Protein AF-A0A8H5BJT3-F1 (afdb_monomer)

Radius of gyration: 24.94 Å; Cα contacts (8 Å, |Δi|>4): 55; chains: 1; bounding box: 46×44×74 Å

Organism: NCBI:txid980116

Sequence (147 aa):
MPSDQLDYDDNFWKHILGPQYMKCKPENKKHLLFSLLCYLQVPLLDFLEWTFKSDITTVRTRAGRFLGYHATGLDEERRFPPAVIFRLWHGFGEGKARKHLHEMIHSCAQEIALEESDAIIKDKTLKIKTSELTQDSFERLLTPDRA

Mean predicted aligned error: 14.36 Å

Secondary structure (DSSP, 8-state):
------S-SHHHHHHHS-HHHHTS-HHHHHHHHHHHHHHTT--HHHHHHHHHH-S-HHHHHHHHHHHS--TT-SSHHHHSTHHHHHHHHHHH--THHHHHHHHHHHHHHHHHHHHHHHHHHH-TTT---GGG--HHHHHHHHS----

Solvent-accessible surface area (backbone atoms only — not comparable to full-atom values): 8782 Å² total; per-residue (Å²): 130,86,74,94,61,73,83,71,40,77,63,44,46,42,69,76,38,52,70,78,59,71,73,47,54,70,67,57,53,51,50,51,54,51,52,47,39,61,73,70,63,56,54,68,64,60,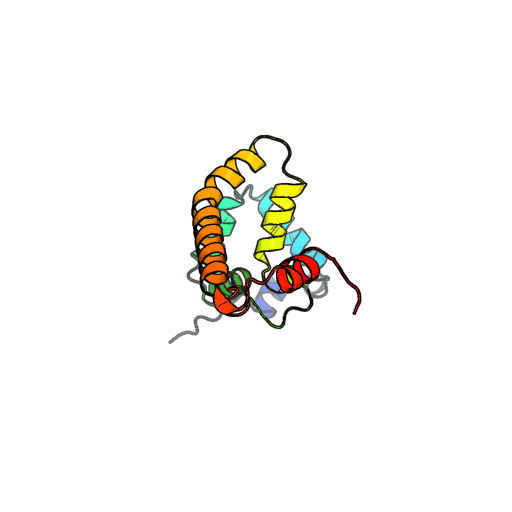54,50,50,45,41,67,68,38,87,50,61,69,51,28,53,53,44,50,57,46,74,36,79,35,91,86,36,94,44,72,48,61,19,29,45,57,54,50,57,53,49,49,45,62,74,68,34,74,70,68,59,36,55,53,50,48,66,71,44,43,64,61,53,49,52,51,52,48,52,53,50,50,49,54,73,65,34,68,89,73,51,78,53,77,91,63,71,43,75,70,48,51,55,56,74,73,47,85,80,91,124

pLDDT: mean 74.76, std 13.01, range [37.69, 89.88]

Foldseek 3Di:
DPDPDPPCPPVVCCVVPPPVCVPDDPVVVVVVVVVVCVVVVPPPVVVLVCQCVPPNPVSVVVNVQQQAADPPDPDPCRRHVVVVVVCCCCPVVPPDSNVVSCVVCVVVVVVVVVVVVVVCVVDPVNDDDPVNPDPVVVVVVPDPDDD

Structure (mmCIF, N/CA/C/O backbone):
data_AF-A0A8H5BJT3-F1
#
_entry.id   AF-A0A8H5BJT3-F1
#
loop_
_atom_site.group_PDB
_atom_site.id
_atom_site.type_symbol
_atom_site.label_atom_id
_atom_site.label_alt_id
_atom_site.label_comp_id
_atom_site.label_asym_id
_atom_site.label_entity_id
_atom_site.label_seq_id
_atom_site.pdbx_PDB_ins_code
_atom_site.Cartn_x
_atom_site.Cartn_y
_atom_site.Cartn_z
_atom_site.occupancy
_atom_site.B_iso_or_equiv
_atom_site.auth_seq_id
_atom_site.auth_comp_id
_atom_site.auth_asym_id
_atom_site.auth_atom_id
_atom_site.pdbx_PDB_model_num
ATOM 1 N N . MET A 1 1 ? -6.414 -23.683 -26.183 1.00 37.69 1 MET A N 1
ATOM 2 C CA . MET A 1 1 ? -6.388 -22.269 -25.764 1.00 37.69 1 MET A CA 1
ATOM 3 C C . MET A 1 1 ? -4.933 -21.929 -25.514 1.00 37.69 1 MET A C 1
ATOM 5 O O . MET A 1 1 ? -4.322 -22.677 -24.756 1.00 37.69 1 MET A O 1
ATOM 9 N N . PRO A 1 2 ? -4.337 -20.960 -26.227 1.00 38.16 2 PRO A N 1
ATOM 10 C CA . PRO A 1 2 ? -2.947 -20.607 -25.987 1.00 38.16 2 PRO A CA 1
ATOM 11 C C . PRO A 1 2 ? -2.840 -20.002 -24.586 1.00 38.16 2 PRO A C 1
ATOM 13 O O . PRO A 1 2 ? -3.724 -19.273 -24.150 1.00 38.16 2 PRO A O 1
ATOM 16 N N . SER A 1 3 ? -1.812 -20.420 -23.863 1.00 42.62 3 SER A N 1
ATOM 17 C CA . SER A 1 3 ? -1.532 -20.070 -22.478 1.00 42.62 3 SER A CA 1
ATOM 18 C C . SER A 1 3 ? -1.317 -18.568 -22.311 1.00 42.62 3 SER A C 1
ATOM 20 O O . SER A 1 3 ? -0.372 -18.033 -22.882 1.00 42.62 3 SER A O 1
ATOM 22 N N . ASP A 1 4 ? -2.102 -17.928 -21.442 1.00 42.59 4 ASP A N 1
ATOM 23 C CA . ASP A 1 4 ? -1.834 -16.590 -20.886 1.00 42.59 4 ASP A CA 1
ATOM 24 C C . ASP A 1 4 ? -0.638 -16.629 -19.909 1.00 42.59 4 ASP A C 1
ATOM 26 O O . ASP A 1 4 ? -0.701 -16.204 -18.752 1.00 42.59 4 ASP A O 1
ATOM 30 N N . GLN A 1 5 ? 0.465 -17.232 -20.345 1.00 45.84 5 GLN A N 1
ATOM 31 C CA . GLN A 1 5 ? 1.745 -17.152 -19.670 1.00 45.84 5 GLN A CA 1
ATOM 32 C C . GLN A 1 5 ? 2.356 -15.805 -20.036 1.00 45.84 5 GLN A C 1
ATOM 34 O O . GLN A 1 5 ? 2.400 -15.428 -21.201 1.00 45.84 5 GLN A O 1
ATOM 39 N N . LEU A 1 6 ? 2.831 -15.064 -19.034 1.00 44.06 6 LEU A N 1
ATOM 40 C CA . LEU A 1 6 ? 3.769 -13.984 -19.306 1.00 44.06 6 LEU A CA 1
ATOM 41 C C . LEU A 1 6 ? 4.939 -14.585 -20.094 1.00 44.06 6 LEU A C 1
ATOM 43 O O . LEU A 1 6 ? 5.781 -15.253 -19.494 1.00 44.06 6 LEU A O 1
ATOM 47 N N . ASP A 1 7 ? 5.045 -14.264 -21.383 1.00 44.53 7 ASP A N 1
ATOM 48 C CA . ASP A 1 7 ? 6.259 -14.434 -22.194 1.00 44.53 7 ASP A CA 1
ATOM 49 C C . ASP A 1 7 ? 7.342 -13.428 -21.755 1.00 44.53 7 ASP A C 1
ATOM 51 O O . ASP A 1 7 ? 8.051 -12.841 -22.556 1.00 44.53 7 ASP A O 1
ATOM 55 N N . TYR A 1 8 ? 7.448 -13.196 -20.448 1.00 51.56 8 TYR A N 1
ATOM 56 C CA . TYR A 1 8 ? 8.497 -12.449 -19.764 1.00 51.56 8 TYR A CA 1
ATOM 57 C C . TYR A 1 8 ? 9.155 -13.376 -18.738 1.00 51.56 8 TYR A C 1
ATOM 59 O O . TYR A 1 8 ? 9.459 -12.973 -17.611 1.00 51.56 8 TYR A O 1
ATOM 67 N N . ASP A 1 9 ? 9.267 -14.655 -19.094 1.00 53.22 9 ASP A N 1
ATOM 68 C CA . ASP A 1 9 ? 9.954 -15.664 -18.309 1.00 53.22 9 ASP A CA 1
ATOM 69 C C . ASP A 1 9 ? 11.468 -15.383 -18.290 1.00 53.22 9 ASP A C 1
ATOM 71 O O . ASP A 1 9 ? 11.983 -14.443 -18.912 1.00 53.22 9 ASP A O 1
ATOM 75 N N . ASP A 1 10 ? 12.218 -16.200 -17.555 1.00 55.91 10 ASP A N 1
ATOM 76 C CA . ASP A 1 10 ? 13.673 -16.067 -17.529 1.00 55.91 10 ASP A CA 1
ATOM 77 C C . ASP A 1 10 ? 14.292 -16.197 -18.933 1.00 55.91 10 ASP A C 1
ATOM 79 O O . ASP A 1 10 ? 15.415 -15.749 -19.138 1.00 55.91 10 ASP A O 1
ATOM 83 N N . ASN A 1 11 ? 13.609 -16.790 -19.916 1.00 60.88 11 ASN A N 1
ATOM 84 C CA . ASN A 1 11 ? 14.119 -16.902 -21.280 1.00 60.88 11 ASN A CA 1
ATOM 85 C C . ASN A 1 11 ? 13.922 -15.606 -22.072 1.00 60.88 11 ASN A C 1
ATOM 87 O O . ASN A 1 11 ? 14.865 -15.164 -22.729 1.00 60.88 11 ASN A O 1
ATOM 91 N N . PHE A 1 12 ? 12.773 -14.943 -21.944 1.00 58.47 12 PHE A N 1
ATOM 92 C CA . PHE A 1 12 ? 12.543 -13.619 -22.521 1.00 58.47 12 PHE A CA 1
ATOM 93 C C . PHE A 1 12 ? 13.527 -12.589 -21.965 1.00 58.47 12 PHE A C 1
ATOM 95 O O . PHE A 1 12 ? 14.212 -11.894 -22.720 1.00 58.47 12 PHE A O 1
ATOM 102 N N . TRP A 1 13 ? 13.670 -12.531 -20.635 1.00 60.09 13 TRP A N 1
ATOM 103 C CA . TRP A 1 13 ? 14.619 -11.605 -20.025 1.00 60.09 13 TRP A CA 1
ATOM 104 C C . TRP A 1 13 ? 16.067 -11.974 -20.337 1.00 60.09 13 TRP A C 1
ATOM 106 O O . TRP A 1 13 ? 16.850 -11.053 -20.499 1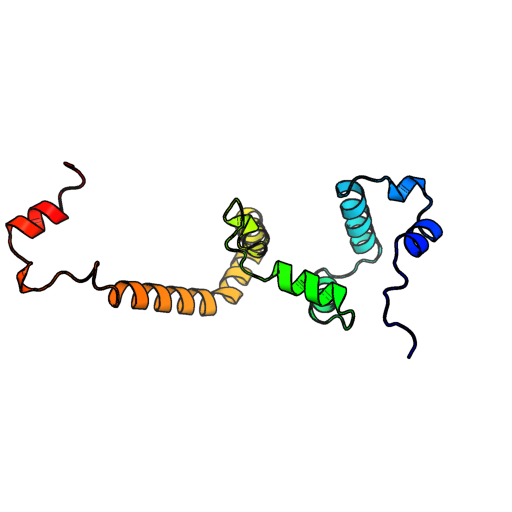.00 60.09 13 TRP A O 1
ATOM 116 N N . LYS A 1 14 ? 16.434 -13.256 -20.507 1.00 63.34 14 LYS A N 1
ATOM 117 C CA . LYS A 1 14 ? 17.769 -13.657 -21.014 1.00 63.34 14 LYS A CA 1
ATOM 118 C C . LYS A 1 14 ? 18.038 -13.176 -22.439 1.00 63.34 14 LYS A C 1
ATOM 120 O O . LYS A 1 14 ? 19.198 -12.976 -22.793 1.00 63.34 14 LYS A O 1
ATOM 125 N N . HIS A 1 15 ? 17.000 -13.082 -23.269 1.00 65.00 15 HIS A N 1
ATOM 126 C CA .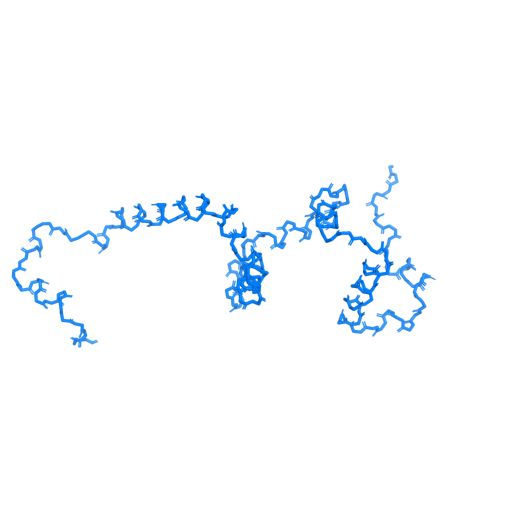 HIS A 1 15 ? 17.142 -12.682 -24.664 1.00 65.00 15 HIS A CA 1
ATOM 127 C C . HIS A 1 15 ? 17.279 -11.162 -24.803 1.00 65.00 15 HIS A C 1
ATOM 129 O O . HIS A 1 15 ? 18.132 -10.692 -25.550 1.00 65.00 15 HIS A O 1
ATOM 135 N N . ILE A 1 16 ? 16.490 -10.394 -24.044 1.00 67.12 16 ILE A N 1
ATOM 136 C CA . ILE A 1 16 ? 16.565 -8.925 -24.041 1.00 67.12 16 ILE A CA 1
ATOM 137 C C . ILE A 1 16 ? 17.732 -8.417 -23.189 1.00 67.12 16 ILE A C 1
ATOM 139 O O . ILE A 1 16 ? 18.486 -7.538 -23.603 1.00 67.12 16 ILE A O 1
ATOM 143 N N . LEU A 1 17 ? 17.885 -8.959 -21.984 1.00 61.59 17 LEU A N 1
ATOM 144 C CA . LEU A 1 17 ? 18.974 -8.642 -21.075 1.00 61.59 17 LEU A CA 1
ATOM 145 C C . LEU A 1 17 ? 19.985 -9.780 -21.159 1.00 61.59 17 LEU A C 1
ATOM 147 O O . LEU A 1 17 ? 19.721 -10.895 -20.716 1.00 61.59 17 LEU A O 1
ATOM 151 N N . GLY A 1 18 ? 21.167 -9.499 -21.706 1.00 64.44 18 GLY A N 1
ATOM 152 C CA . GLY A 1 18 ? 22.226 -10.502 -21.789 1.00 64.44 18 GLY A CA 1
ATOM 153 C C . GLY A 1 18 ? 22.474 -11.210 -20.439 1.00 64.44 18 GLY A C 1
ATOM 154 O O . GLY A 1 18 ? 22.236 -10.629 -19.372 1.00 64.44 18 GLY A O 1
ATOM 155 N N . PRO A 1 19 ? 22.974 -12.460 -20.446 1.00 67.19 19 PRO A N 1
ATOM 156 C CA . PRO A 1 19 ? 23.088 -13.321 -19.261 1.00 67.19 19 PRO A CA 1
ATOM 157 C C . PRO A 1 19 ? 23.835 -12.691 -18.069 1.00 67.19 19 PRO A C 1
ATOM 159 O O . PRO A 1 19 ? 23.623 -13.083 -16.919 1.00 67.19 19 PRO A O 1
ATOM 162 N N . GLN A 1 20 ? 24.670 -11.682 -18.315 1.00 63.38 20 GLN A N 1
ATOM 163 C CA . GLN A 1 20 ? 25.338 -10.857 -17.310 1.00 63.38 20 GLN A CA 1
ATOM 164 C C . GLN A 1 20 ? 24.374 -10.092 -16.383 1.00 63.38 20 GLN A C 1
ATOM 166 O O . GLN A 1 20 ? 24.673 -9.924 -15.202 1.00 63.38 20 GLN A O 1
ATOM 171 N N . TYR A 1 21 ? 23.200 -9.688 -16.872 1.00 59.97 21 TYR A N 1
ATOM 172 C CA . TYR A 1 21 ? 22.211 -8.916 -16.111 1.00 59.97 21 TYR A CA 1
ATOM 173 C C . TYR A 1 21 ? 21.240 -9.801 -15.320 1.00 59.97 21 TYR A C 1
ATOM 175 O O . TYR A 1 21 ? 20.647 -9.364 -14.333 1.00 59.97 21 TYR A O 1
ATOM 183 N N . MET A 1 22 ? 21.125 -11.082 -15.677 1.00 62.97 22 MET A N 1
ATOM 184 C CA . MET A 1 22 ? 20.328 -12.048 -14.913 1.00 62.97 22 MET A CA 1
ATOM 185 C C . MET A 1 22 ? 20.928 -12.335 -13.536 1.00 62.97 22 MET A C 1
ATOM 187 O O . MET A 1 22 ? 20.191 -12.481 -12.557 1.00 62.97 22 MET A O 1
ATOM 191 N N . LYS A 1 23 ? 22.265 -12.316 -13.455 1.00 63.47 23 LYS A N 1
ATOM 192 C CA . LYS A 1 23 ? 23.045 -12.439 -12.215 1.00 63.47 23 LYS A CA 1
ATOM 193 C C . LYS A 1 23 ? 23.063 -11.158 -11.375 1.00 63.47 23 LYS A C 1
ATOM 195 O O . LYS A 1 23 ? 23.668 -11.147 -10.304 1.00 63.47 23 LYS A O 1
ATOM 200 N N . CYS A 1 24 ? 22.438 -10.071 -11.836 1.00 65.38 24 CYS A N 1
ATOM 201 C CA . CYS A 1 24 ? 22.381 -8.847 -11.052 1.00 65.38 24 CYS A CA 1
ATOM 202 C C . CYS A 1 24 ? 21.575 -9.058 -9.772 1.00 65.38 24 CYS A C 1
ATOM 204 O O . CYS A 1 24 ? 20.498 -9.662 -9.775 1.00 65.38 24 CYS A O 1
ATOM 206 N N . LYS A 1 25 ? 22.100 -8.502 -8.678 1.00 73.31 25 LYS A N 1
ATOM 207 C CA . LYS A 1 25 ? 21.420 -8.479 -7.387 1.00 73.31 25 LYS A CA 1
ATOM 208 C C . LYS A 1 25 ? 20.041 -7.809 -7.526 1.00 73.31 25 LYS A C 1
ATOM 210 O O . LYS A 1 25 ? 19.896 -6.914 -8.367 1.00 73.31 25 LYS A O 1
ATOM 215 N N . PRO A 1 26 ? 19.034 -8.209 -6.730 1.00 72.94 26 PRO A N 1
ATOM 216 C CA . PRO A 1 26 ? 17.702 -7.602 -6.753 1.00 72.94 26 PRO A CA 1
ATOM 217 C C . PRO A 1 26 ? 17.719 -6.070 -6.677 1.00 72.94 26 PRO A C 1
ATOM 219 O O . PRO A 1 26 ? 16.913 -5.411 -7.325 1.00 72.94 26 PRO A O 1
ATOM 222 N N . GLU A 1 27 ? 18.669 -5.498 -5.942 1.00 72.62 27 GLU A N 1
ATOM 223 C CA . GLU A 1 27 ? 18.889 -4.057 -5.806 1.00 72.62 27 GLU A CA 1
ATOM 224 C C . GLU A 1 27 ? 19.188 -3.406 -7.161 1.00 72.62 27 GLU A C 1
ATOM 226 O O . GLU A 1 27 ? 18.542 -2.434 -7.541 1.00 72.62 27 GLU A O 1
ATOM 231 N N . ASN A 1 28 ? 20.083 -3.996 -7.953 1.00 72.06 28 ASN A N 1
ATOM 232 C CA . ASN A 1 28 ? 20.429 -3.489 -9.283 1.00 72.06 28 ASN A CA 1
ATOM 233 C C . ASN A 1 28 ? 19.239 -3.567 -10.247 1.00 72.06 28 ASN A C 1
ATOM 235 O O . ASN A 1 28 ? 19.056 -2.681 -11.078 1.00 72.06 28 ASN A O 1
ATOM 239 N N . LYS A 1 29 ? 18.401 -4.604 -10.113 1.00 72.81 29 LYS A N 1
ATOM 240 C CA . LYS A 1 29 ? 17.163 -4.732 -10.897 1.00 72.81 29 LYS A CA 1
ATOM 241 C C . LYS A 1 29 ? 16.163 -3.629 -10.536 1.00 72.81 29 LYS A C 1
ATOM 243 O O . LYS A 1 29 ? 15.567 -3.044 -11.434 1.00 72.81 29 LYS A O 1
ATOM 248 N N . LYS A 1 30 ? 16.025 -3.293 -9.246 1.00 79.00 30 LYS A N 1
ATOM 249 C CA . LYS A 1 30 ? 15.204 -2.157 -8.786 1.00 79.00 30 LYS A CA 1
ATOM 250 C C . LYS A 1 30 ? 15.734 -0.826 -9.325 1.00 79.00 30 LYS A C 1
ATOM 252 O O . LYS A 1 30 ? 14.945 -0.029 -9.821 1.00 79.00 30 LYS A O 1
ATOM 257 N N . HIS A 1 31 ? 17.051 -0.612 -9.284 1.00 78.44 31 HIS A N 1
ATOM 258 C CA . HIS A 1 31 ? 17.675 0.588 -9.845 1.00 78.44 31 HIS A CA 1
ATOM 259 C C . HIS A 1 31 ? 17.409 0.730 -11.344 1.00 78.44 31 HIS A C 1
ATOM 261 O O . HIS A 1 31 ? 17.033 1.809 -11.780 1.00 78.44 31 HIS A O 1
ATOM 267 N N . LEU A 1 32 ? 17.535 -0.349 -12.124 1.00 77.56 32 LEU A N 1
ATOM 268 C CA . LEU A 1 32 ? 17.238 -0.327 -13.558 1.00 77.56 32 LEU A CA 1
ATOM 269 C C . LEU A 1 32 ? 15.783 0.075 -13.837 1.00 77.56 32 LEU A C 1
ATOM 271 O O . LEU A 1 32 ? 15.532 0.917 -14.693 1.00 77.56 32 LEU A O 1
ATOM 275 N N . LEU A 1 33 ? 14.839 -0.506 -13.095 1.00 79.31 33 LEU A N 1
ATOM 276 C C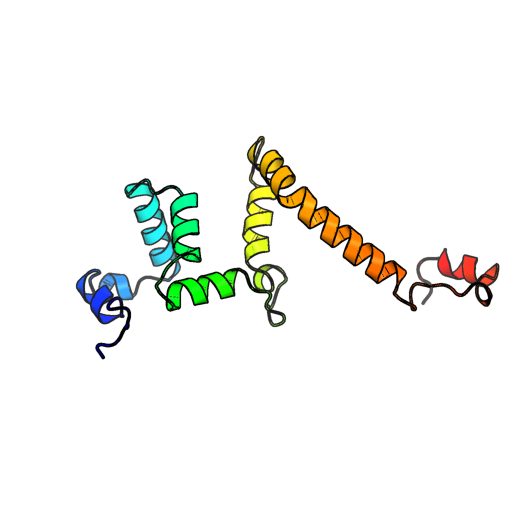A . LEU A 1 33 ? 13.411 -0.203 -13.208 1.00 79.31 33 LEU A CA 1
ATOM 277 C C . LEU A 1 33 ? 13.126 1.270 -12.896 1.00 79.31 33 LEU A C 1
ATOM 279 O O . LEU A 1 33 ? 12.415 1.934 -13.644 1.00 79.31 33 LEU A O 1
ATOM 283 N N . PHE A 1 34 ? 13.731 1.793 -11.830 1.00 79.75 34 PHE A N 1
ATOM 284 C CA . PHE A 1 34 ? 13.597 3.198 -11.458 1.00 79.75 34 PHE A CA 1
ATOM 285 C C . PHE A 1 34 ? 14.207 4.129 -12.516 1.00 79.75 34 PHE A C 1
ATOM 287 O O . PHE A 1 34 ? 13.556 5.073 -12.953 1.00 79.75 34 PHE A O 1
ATOM 294 N N . SER A 1 35 ? 15.412 3.819 -13.002 1.00 79.69 35 SER A N 1
ATOM 295 C CA . SER A 1 35 ? 16.060 4.571 -14.081 1.00 79.69 35 SER A CA 1
ATOM 296 C C . SER A 1 35 ? 15.233 4.571 -15.365 1.00 79.69 35 SER A C 1
ATOM 298 O O . SER A 1 35 ? 15.175 5.593 -16.043 1.00 79.69 35 SER A O 1
ATOM 300 N N . LEU A 1 36 ? 14.569 3.458 -15.691 1.00 80.25 36 LEU A N 1
ATOM 301 C CA . LEU A 1 36 ? 13.686 3.364 -16.851 1.00 80.25 36 LEU A CA 1
ATOM 302 C C . LEU A 1 36 ? 12.443 4.247 -16.688 1.00 80.25 36 LEU A C 1
ATOM 304 O O . LEU A 1 36 ? 12.098 4.970 -17.618 1.00 80.25 36 LEU A O 1
ATOM 308 N N . LEU A 1 37 ? 11.804 4.232 -15.514 1.00 83.62 37 LEU A N 1
ATOM 309 C CA . LEU A 1 37 ? 10.670 5.115 -15.214 1.00 83.62 37 LEU A CA 1
ATOM 310 C C . LEU A 1 37 ? 11.065 6.593 -15.337 1.00 83.62 37 LEU A C 1
ATOM 312 O O . LEU A 1 37 ? 10.336 7.372 -15.948 1.00 83.62 37 LEU A O 1
ATOM 316 N N . CYS A 1 38 ? 12.245 6.963 -14.827 1.00 81.94 38 CYS A N 1
ATOM 317 C CA . CYS A 1 38 ? 12.793 8.312 -14.966 1.00 81.94 38 CYS A CA 1
ATOM 318 C C . CYS A 1 38 ? 13.092 8.675 -16.427 1.00 81.94 38 CYS A C 1
ATOM 320 O O . CYS A 1 38 ? 12.747 9.770 -16.864 1.00 81.94 38 CYS A O 1
ATOM 322 N N . TYR A 1 39 ? 13.719 7.770 -17.183 1.00 82.69 39 TYR A N 1
ATOM 323 C CA . TYR A 1 39 ? 14.063 7.990 -18.590 1.00 82.69 39 TYR A CA 1
ATOM 324 C C . TYR A 1 39 ? 12.820 8.178 -19.464 1.00 82.69 39 TYR A C 1
ATOM 326 O O . TYR A 1 39 ? 12.772 9.090 -20.284 1.00 82.69 39 TYR A O 1
ATOM 334 N N . LEU A 1 40 ? 11.802 7.342 -19.255 1.00 83.12 40 LEU A N 1
ATOM 335 C CA . LEU A 1 40 ? 10.534 7.407 -19.978 1.00 83.12 40 LEU A CA 1
ATOM 336 C C . LEU A 1 40 ? 9.611 8.527 -19.479 1.00 83.12 40 LEU A C 1
ATOM 338 O O . LEU A 1 40 ? 8.540 8.714 -20.047 1.00 83.12 40 LEU A O 1
ATOM 342 N N . GLN A 1 41 ? 10.005 9.252 -18.425 1.00 87.31 41 GLN A N 1
ATOM 343 C CA . GLN A 1 41 ? 9.217 10.316 -17.798 1.00 87.31 41 GLN A CA 1
ATOM 344 C C . GLN A 1 41 ? 7.798 9.870 -17.409 1.00 87.31 41 GLN A C 1
ATOM 346 O O . GLN A 1 41 ? 6.864 10.668 -17.428 1.00 87.31 41 GLN A O 1
ATOM 351 N N . VAL A 1 42 ? 7.630 8.593 -17.048 1.00 84.75 42 VAL A N 1
ATOM 352 C CA . VAL A 1 42 ? 6.320 8.047 -16.676 1.00 84.75 42 VAL A CA 1
ATOM 353 C C . VAL A 1 42 ? 5.921 8.618 -15.315 1.00 84.75 42 VAL A C 1
ATOM 355 O O . VAL A 1 42 ? 6.658 8.420 -14.341 1.00 84.75 42 VAL A O 1
ATOM 358 N N . PRO A 1 43 ? 4.766 9.299 -15.201 1.00 85.69 43 PRO A N 1
ATOM 359 C CA . PRO A 1 43 ? 4.278 9.762 -13.914 1.00 85.69 43 PRO A CA 1
ATOM 360 C C . PRO A 1 43 ? 4.082 8.587 -12.953 1.00 85.69 43 PRO A C 1
ATOM 362 O O . PRO A 1 43 ? 3.509 7.555 -13.304 1.00 85.69 43 PRO A O 1
ATOM 365 N N . LEU A 1 44 ? 4.537 8.749 -11.706 1.00 79.88 44 LEU A N 1
ATOM 366 C CA . LEU A 1 44 ? 4.420 7.703 -10.685 1.00 79.88 44 LEU A CA 1
ATOM 367 C C . LEU A 1 44 ? 2.961 7.270 -10.472 1.00 79.88 44 LEU A C 1
ATOM 369 O O . LEU A 1 44 ? 2.701 6.091 -10.242 1.00 79.88 44 LEU A O 1
ATOM 373 N N . LEU A 1 45 ? 2.021 8.215 -10.576 1.00 83.25 45 LEU A N 1
ATOM 374 C CA . LEU A 1 45 ? 0.591 7.941 -10.480 1.00 83.25 45 LEU A CA 1
ATOM 375 C C . LEU A 1 45 ? 0.139 6.954 -11.562 1.00 83.25 45 LEU A C 1
ATOM 377 O O . LEU A 1 45 ? -0.444 5.929 -11.226 1.00 83.25 45 LEU A O 1
ATOM 381 N N . ASP A 1 46 ? 0.485 7.205 -12.823 1.00 86.81 46 ASP A N 1
ATOM 382 C CA . ASP A 1 46 ? 0.090 6.357 -13.953 1.00 86.81 46 ASP A CA 1
ATOM 383 C C . ASP A 1 46 ? 0.674 4.946 -13.828 1.00 86.81 46 ASP A C 1
ATOM 385 O O . ASP A 1 46 ? 0.001 3.952 -14.102 1.00 86.81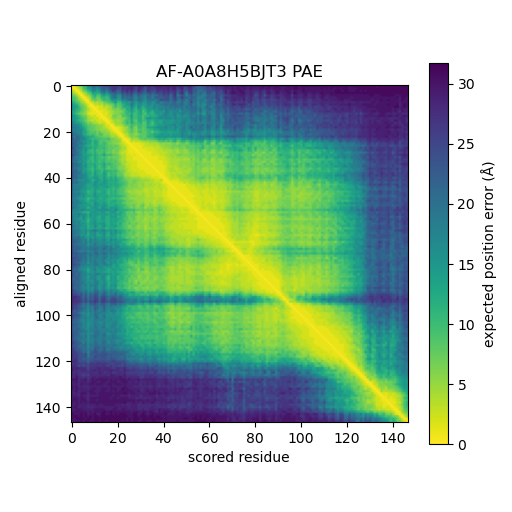 46 ASP A O 1
ATOM 389 N N . PHE A 1 47 ? 1.915 4.838 -13.345 1.00 86.25 47 PHE A N 1
ATOM 390 C CA . PHE A 1 47 ? 2.542 3.545 -13.080 1.00 86.25 47 PHE A CA 1
ATOM 391 C C . PHE A 1 47 ? 1.820 2.759 -11.974 1.00 86.25 47 PHE A C 1
ATOM 393 O O . PHE A 1 47 ? 1.590 1.551 -12.106 1.00 86.25 47 PHE A O 1
ATOM 400 N N . LEU A 1 48 ? 1.456 3.428 -10.877 1.00 85.31 48 LEU A N 1
ATOM 401 C CA . LEU A 1 48 ? 0.706 2.806 -9.788 1.00 85.31 48 LEU A CA 1
ATOM 402 C C . LEU A 1 48 ? -0.694 2.401 -10.256 1.00 85.31 48 LEU A C 1
ATOM 404 O O . LEU A 1 48 ? -1.104 1.264 -10.025 1.00 85.31 48 LEU A O 1
ATOM 408 N N . GLU A 1 49 ? -1.394 3.280 -10.973 1.00 88.31 49 GLU A N 1
ATOM 409 C CA . GLU A 1 49 ? -2.701 2.979 -11.554 1.00 88.31 49 GLU A CA 1
ATOM 410 C C . GLU A 1 49 ? -2.645 1.761 -12.470 1.00 88.31 49 GLU A C 1
ATOM 412 O O . GLU A 1 49 ? -3.446 0.840 -12.305 1.00 88.31 49 GLU A O 1
ATOM 417 N N . TRP A 1 50 ? -1.670 1.712 -13.379 1.00 89.50 50 TRP A N 1
ATOM 418 C CA . TRP A 1 50 ? -1.450 0.552 -14.233 1.00 89.50 50 TRP A CA 1
ATOM 419 C C . TRP A 1 50 ? -1.195 -0.712 -13.409 1.00 89.50 50 TRP A C 1
ATOM 421 O O . TRP A 1 50 ? -1.775 -1.753 -13.695 1.00 89.50 50 TRP A O 1
ATOM 431 N N . THR A 1 51 ? -0.383 -0.632 -12.352 1.00 87.62 51 THR A N 1
ATOM 432 C CA . THR A 1 51 ? -0.064 -1.786 -11.496 1.00 87.62 51 THR A CA 1
ATOM 433 C C . THR A 1 51 ? -1.318 -2.363 -10.831 1.00 87.62 51 THR A C 1
ATOM 435 O O . THR A 1 51 ? -1.492 -3.582 -10.789 1.00 87.62 51 THR A O 1
ATOM 438 N N . PHE A 1 52 ? -2.213 -1.506 -10.332 1.00 84.81 52 PHE A N 1
ATOM 439 C CA . PHE A 1 52 ? -3.439 -1.939 -9.654 1.00 84.81 52 PHE A CA 1
ATOM 440 C C . PHE A 1 52 ? -4.576 -2.310 -10.617 1.00 84.81 52 PHE A C 1
ATOM 442 O O . PHE A 1 52 ? -5.391 -3.169 -10.279 1.00 84.81 52 PHE A O 1
ATOM 449 N N . LYS A 1 53 ? -4.616 -1.715 -11.815 1.00 89.00 53 LYS A N 1
ATOM 450 C CA . LYS A 1 53 ? -5.633 -1.970 -12.852 1.00 89.00 53 LYS A CA 1
ATOM 451 C C . LYS A 1 53 ? -5.172 -2.956 -13.934 1.00 89.00 53 LYS A C 1
ATOM 453 O O . LYS A 1 53 ? -5.902 -3.179 -14.890 1.00 89.00 53 LYS A O 1
ATOM 458 N N . SER A 1 54 ? -3.978 -3.534 -13.807 1.00 88.44 54 SER A N 1
ATOM 459 C CA . SER A 1 54 ? -3.403 -4.418 -14.824 1.00 88.44 54 SER A CA 1
ATOM 460 C C . SER A 1 54 ? -4.275 -5.653 -15.068 1.00 88.44 54 SER A C 1
ATOM 462 O O . SER A 1 54 ? -4.632 -6.367 -14.125 1.00 88.44 54 SER A O 1
ATOM 464 N N . ASP A 1 55 ? -4.517 -5.973 -16.340 1.00 87.25 55 ASP A N 1
ATOM 465 C CA . ASP A 1 55 ? -5.143 -7.238 -16.748 1.00 87.25 55 ASP A CA 1
ATOM 466 C C . ASP A 1 55 ? -4.224 -8.447 -16.519 1.00 87.25 55 ASP A C 1
ATOM 468 O O . ASP A 1 55 ? -4.669 -9.597 -16.489 1.00 87.25 55 ASP A O 1
ATOM 472 N N . ILE A 1 56 ? -2.934 -8.204 -16.274 1.00 86.44 56 ILE A N 1
ATOM 473 C CA . ILE A 1 56 ? -1.961 -9.250 -15.987 1.00 86.44 56 ILE A CA 1
ATOM 474 C C . ILE A 1 56 ? -2.184 -9.755 -14.558 1.00 86.44 56 ILE A C 1
ATOM 476 O O . ILE A 1 56 ? -1.779 -9.132 -13.572 1.00 86.44 56 ILE A O 1
ATOM 480 N N . THR A 1 57 ? -2.776 -10.945 -14.435 1.00 84.75 57 THR A N 1
ATOM 481 C CA . THR A 1 57 ? -3.137 -11.570 -13.150 1.00 84.75 57 THR A CA 1
ATOM 482 C C . THR A 1 57 ? -1.986 -11.606 -12.145 1.00 84.75 57 THR A C 1
ATOM 484 O O . THR A 1 57 ? -2.184 -11.306 -10.966 1.00 84.75 57 THR A O 1
ATOM 487 N N . THR A 1 58 ? -0.767 -11.910 -12.592 1.00 80.94 58 THR A N 1
ATOM 488 C CA . THR A 1 58 ? 0.423 -11.938 -11.727 1.00 80.94 58 THR A CA 1
ATOM 489 C C . THR A 1 58 ? 0.751 -10.568 -11.134 1.00 80.94 58 THR A C 1
ATOM 491 O O . THR A 1 58 ? 1.118 -10.488 -9.960 1.00 80.94 58 THR A O 1
ATOM 494 N N . VAL A 1 59 ? 0.607 -9.491 -11.913 1.00 83.31 59 VAL A N 1
ATOM 495 C CA . VAL A 1 59 ? 0.856 -8.114 -11.458 1.00 83.31 59 VAL A CA 1
ATOM 496 C C . VAL A 1 59 ? -0.179 -7.737 -10.405 1.00 83.31 59 VAL A C 1
ATOM 498 O O . VAL A 1 59 ? 0.192 -7.411 -9.279 1.00 83.31 59 VAL A O 1
ATOM 501 N N . ARG A 1 60 ? -1.465 -7.923 -10.712 1.00 86.81 60 ARG A N 1
ATOM 502 C CA . ARG A 1 60 ? -2.571 -7.651 -9.784 1.00 86.81 60 ARG A CA 1
ATOM 503 C C . ARG A 1 60 ? -2.475 -8.461 -8.490 1.00 86.81 60 ARG A C 1
ATOM 505 O O . ARG A 1 60 ? -2.706 -7.928 -7.411 1.00 86.81 60 ARG A O 1
ATOM 512 N N . THR A 1 61 ? -2.067 -9.728 -8.568 1.00 84.31 61 THR A N 1
ATOM 513 C CA . THR A 1 61 ? -1.873 -10.586 -7.383 1.00 84.31 61 THR A CA 1
ATOM 514 C C . THR A 1 61 ? -0.772 -10.039 -6.478 1.00 84.31 61 THR A C 1
ATOM 516 O O . THR A 1 61 ? -0.922 -9.994 -5.258 1.00 84.31 61 THR A O 1
ATOM 519 N N . ARG A 1 62 ? 0.351 -9.607 -7.061 1.00 84.44 62 ARG A N 1
ATOM 520 C CA . ARG A 1 62 ? 1.460 -9.010 -6.305 1.00 84.44 62 ARG A CA 1
ATOM 521 C C . ARG A 1 62 ? 1.075 -7.650 -5.724 1.00 84.44 62 ARG A C 1
ATOM 523 O O . ARG A 1 62 ? 1.408 -7.388 -4.572 1.00 84.44 62 ARG A O 1
ATOM 530 N N . ALA A 1 63 ? 0.333 -6.840 -6.474 1.00 86.94 63 ALA A N 1
ATOM 531 C CA . ALA A 1 63 ? -0.204 -5.565 -6.011 1.00 86.94 63 ALA A CA 1
ATOM 532 C C . ALA A 1 63 ? -1.184 -5.752 -4.837 1.00 86.94 63 ALA A C 1
ATOM 534 O O . ALA A 1 63 ? -1.071 -5.078 -3.818 1.00 86.94 63 ALA A O 1
ATOM 535 N N . GLY A 1 64 ? -2.079 -6.740 -4.924 1.00 84.62 64 GLY A N 1
ATOM 536 C CA . GLY A 1 64 ? -2.991 -7.099 -3.838 1.00 84.62 64 GLY A CA 1
ATOM 537 C C . GLY A 1 64 ? -2.257 -7.587 -2.587 1.00 84.62 64 GLY A C 1
ATOM 538 O O . GLY A 1 64 ? -2.585 -7.171 -1.483 1.00 84.62 64 GLY A O 1
ATOM 539 N N . ARG A 1 65 ? -1.202 -8.400 -2.741 1.00 85.44 65 ARG A N 1
ATOM 540 C CA . ARG A 1 65 ? -0.341 -8.789 -1.609 1.00 85.44 65 ARG A CA 1
ATOM 541 C C . ARG A 1 65 ? 0.337 -7.587 -0.966 1.00 85.44 65 ARG A C 1
ATOM 543 O O . ARG A 1 65 ? 0.449 -7.560 0.251 1.00 85.44 65 ARG A O 1
ATOM 550 N N . PHE A 1 66 ? 0.780 -6.614 -1.757 1.00 85.31 66 PHE A N 1
ATOM 551 C CA . PHE A 1 66 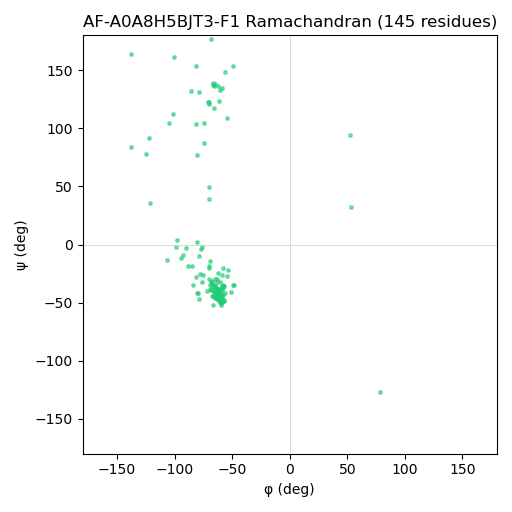? 1.355 -5.387 -1.218 1.00 85.31 66 PHE A CA 1
ATOM 552 C C . PHE A 1 66 ? 0.340 -4.607 -0.371 1.00 85.31 66 PHE A C 1
ATOM 554 O O . PHE A 1 66 ? 0.712 -4.125 0.687 1.00 85.31 66 PHE A O 1
ATOM 561 N N . LEU A 1 67 ? -0.930 -4.539 -0.781 1.00 86.12 67 LEU A N 1
ATOM 562 C CA . LEU A 1 67 ? -1.995 -3.866 -0.020 1.00 86.12 67 LEU A CA 1
ATOM 563 C C . LEU A 1 67 ? -2.558 -4.686 1.154 1.00 86.12 67 LEU A C 1
ATOM 565 O O . LEU A 1 67 ? -3.344 -4.165 1.938 1.00 86.12 67 LEU A O 1
ATOM 569 N N . GLY A 1 68 ? -2.199 -5.964 1.266 1.00 86.19 68 GLY A N 1
ATOM 570 C CA . GLY A 1 68 ? -2.734 -6.863 2.286 1.00 86.19 68 GLY A CA 1
ATOM 571 C C . GLY A 1 68 ? -2.059 -6.723 3.651 1.00 86.19 68 GLY A C 1
ATOM 572 O O . GLY A 1 68 ? -0.880 -6.377 3.745 1.00 86.19 68 GLY A O 1
ATOM 573 N N . TYR A 1 69 ? -2.805 -7.070 4.704 1.00 88.94 69 TYR A N 1
ATOM 574 C CA . TYR A 1 69 ? -2.256 -7.298 6.039 1.00 88.94 69 TYR A CA 1
ATOM 575 C C . TYR A 1 69 ? -1.748 -8.742 6.186 1.00 88.94 69 TYR A C 1
ATOM 577 O O . TYR A 1 69 ? -2.461 -9.697 5.874 1.00 88.94 69 TYR A O 1
ATOM 585 N N . HIS A 1 70 ? -0.530 -8.908 6.702 1.00 88.31 70 HIS A N 1
ATOM 586 C CA . HIS A 1 70 ? 0.166 -10.187 6.856 1.00 88.31 70 HIS A CA 1
ATOM 587 C C . HIS A 1 70 ? 0.533 -10.422 8.320 1.00 88.31 70 HIS A C 1
ATOM 589 O O . HIS A 1 70 ? 1.616 -10.042 8.756 1.00 88.31 70 HIS A O 1
ATOM 595 N N . ALA A 1 71 ? -0.331 -11.095 9.084 1.00 85.06 71 ALA A N 1
ATOM 596 C CA . ALA A 1 71 ? -0.130 -11.331 10.523 1.00 85.06 71 ALA A CA 1
ATOM 597 C C . ALA A 1 71 ? 1.216 -12.005 10.876 1.00 85.06 71 ALA A C 1
ATOM 599 O O . ALA A 1 71 ? 1.760 -11.793 11.957 1.00 85.06 71 ALA A O 1
ATOM 600 N N . THR A 1 72 ? 1.782 -12.787 9.953 1.00 88.56 72 THR A N 1
ATOM 601 C CA . THR A 1 72 ?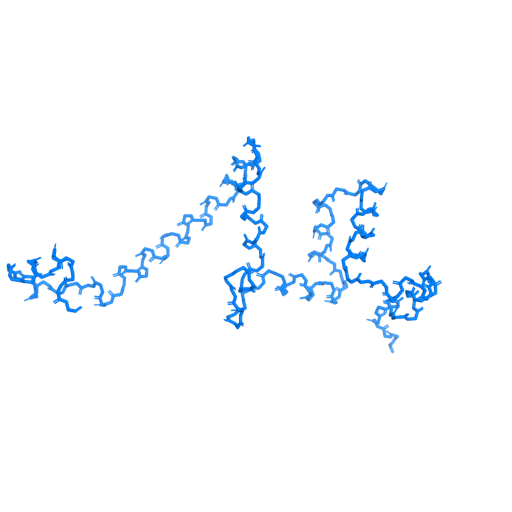 3.066 -13.489 10.117 1.00 88.56 72 THR A CA 1
ATOM 602 C C . THR A 1 72 ? 4.296 -12.602 9.887 1.00 88.56 72 THR A C 1
ATOM 604 O O . THR A 1 72 ? 5.419 -13.103 9.900 1.00 88.56 72 THR A O 1
ATOM 607 N N . GLY A 1 73 ? 4.120 -11.306 9.615 1.00 84.62 73 GLY A N 1
ATOM 608 C CA . GLY A 1 73 ? 5.224 -10.367 9.430 1.00 84.62 73 GLY A CA 1
ATOM 609 C C . GLY A 1 73 ? 6.083 -10.231 10.692 1.00 84.62 73 GLY A C 1
ATOM 610 O O . GLY A 1 73 ? 5.557 -10.120 11.804 1.00 84.62 73 GLY A O 1
ATOM 611 N N . LEU A 1 74 ? 7.407 -10.236 10.498 1.00 86.12 74 LEU A N 1
ATOM 612 C CA . LEU A 1 74 ? 8.409 -10.129 11.569 1.00 86.12 74 LEU A CA 1
ATOM 613 C C . LEU A 1 74 ? 8.363 -8.780 12.302 1.00 86.12 74 LEU A C 1
ATOM 615 O O . LEU A 1 74 ? 8.683 -8.715 13.482 1.00 86.12 74 LEU A O 1
ATOM 619 N N . ASP A 1 75 ? 7.962 -7.725 11.599 1.00 87.50 75 ASP A N 1
ATOM 620 C CA . ASP A 1 75 ? 7.843 -6.358 12.095 1.00 87.50 75 ASP A CA 1
ATOM 621 C C . ASP A 1 75 ? 6.543 -5.727 11.557 1.00 87.50 75 ASP A C 1
ATOM 623 O O . ASP A 1 75 ? 5.921 -6.252 10.627 1.00 87.50 75 ASP A O 1
ATOM 627 N N . GLU A 1 76 ? 6.099 -4.622 12.160 1.00 80.81 76 GLU A N 1
ATOM 628 C CA . GLU A 1 76 ? 4.845 -3.950 11.779 1.00 80.81 76 GLU A CA 1
ATOM 629 C C . GLU A 1 76 ? 4.831 -3.506 10.311 1.00 80.81 76 GLU A C 1
ATOM 631 O O . GLU A 1 76 ? 3.810 -3.614 9.632 1.00 80.81 76 GLU A O 1
ATOM 636 N N . GLU A 1 77 ? 5.980 -3.073 9.796 1.00 83.38 77 GLU A N 1
ATOM 637 C CA . GLU A 1 77 ? 6.139 -2.625 8.414 1.00 83.38 77 GLU A CA 1
ATOM 638 C C . GLU A 1 77 ? 5.938 -3.765 7.409 1.00 83.38 77 GLU A C 1
ATOM 640 O O . GLU A 1 77 ? 5.336 -3.573 6.356 1.00 83.38 77 GLU A O 1
ATOM 645 N N . ARG A 1 78 ? 6.377 -4.981 7.733 1.00 83.06 78 ARG A N 1
ATOM 646 C CA . ARG A 1 78 ? 6.141 -6.182 6.923 1.00 83.06 78 ARG A CA 1
ATOM 647 C C . ARG A 1 78 ? 4.740 -6.742 7.101 1.00 83.06 78 ARG A C 1
ATOM 649 O O . ARG A 1 78 ? 4.259 -7.422 6.196 1.00 83.06 78 ARG A O 1
ATOM 656 N N . ARG A 1 79 ? 4.092 -6.491 8.244 1.00 88.19 79 ARG A N 1
ATOM 657 C CA . ARG A 1 79 ? 2.682 -6.852 8.452 1.00 88.19 79 ARG A CA 1
ATOM 658 C C . ARG A 1 79 ? 1.767 -5.994 7.596 1.00 88.19 79 ARG A C 1
ATOM 660 O O . ARG A 1 79 ? 0.777 -6.509 7.097 1.00 88.19 79 ARG A O 1
ATOM 667 N N . PHE A 1 80 ? 2.109 -4.730 7.373 1.00 88.88 80 PHE A N 1
ATOM 668 C CA . PHE A 1 80 ? 1.372 -3.865 6.461 1.00 88.88 80 PHE A CA 1
ATOM 669 C C . PHE A 1 80 ? 2.340 -3.023 5.615 1.00 88.88 80 PHE A C 1
ATOM 671 O O . PHE A 1 80 ? 2.605 -1.868 5.949 1.00 88.88 80 PHE A O 1
ATOM 678 N N . PRO A 1 81 ? 2.854 -3.573 4.496 1.00 85.31 81 PRO A N 1
ATOM 679 C CA . PRO A 1 81 ? 3.821 -2.895 3.625 1.00 85.31 81 PRO A CA 1
ATOM 680 C C . PRO A 1 81 ? 3.476 -1.452 3.210 1.00 85.31 81 PRO A C 1
ATOM 682 O O . PRO A 1 81 ? 4.398 -0.633 3.125 1.00 85.31 81 PRO A O 1
ATOM 685 N N . PRO A 1 82 ? 2.198 -1.070 2.993 1.00 87.81 82 PRO A N 1
ATOM 686 C CA . PRO A 1 82 ? 1.846 0.310 2.671 1.00 87.81 82 PRO A CA 1
ATOM 687 C C . PRO A 1 82 ? 2.191 1.301 3.792 1.00 87.81 82 PRO A C 1
ATOM 689 O O . PRO A 1 82 ? 2.443 2.473 3.504 1.00 87.81 82 PRO A O 1
ATOM 692 N N . ALA A 1 83 ? 2.284 0.847 5.050 1.00 84.62 83 ALA A N 1
ATOM 693 C CA . ALA A 1 83 ? 2.677 1.681 6.187 1.00 84.62 83 ALA A CA 1
ATOM 694 C C . ALA A 1 83 ? 4.054 2.323 5.992 1.00 84.62 83 ALA A C 1
ATOM 696 O O . ALA A 1 83 ? 4.261 3.462 6.406 1.00 84.62 83 ALA A O 1
ATOM 697 N N . VAL A 1 84 ? 4.986 1.622 5.336 1.00 85.56 84 VAL A N 1
ATOM 698 C CA . VAL A 1 84 ? 6.332 2.143 5.057 1.00 85.56 84 VAL A CA 1
ATOM 699 C C . VAL A 1 84 ? 6.247 3.366 4.155 1.00 85.56 84 VAL A C 1
ATOM 701 O O . VAL A 1 84 ? 6.849 4.395 4.448 1.00 85.56 84 VAL A O 1
ATOM 704 N N . ILE A 1 85 ? 5.460 3.281 3.079 1.00 83.44 85 ILE A N 1
ATOM 705 C CA . ILE A 1 85 ? 5.283 4.390 2.134 1.00 83.44 85 ILE A CA 1
ATOM 706 C C . ILE A 1 85 ? 4.647 5.579 2.847 1.00 83.44 85 ILE A C 1
ATOM 708 O O . ILE A 1 85 ? 5.154 6.695 2.750 1.00 83.44 85 ILE A O 1
ATOM 712 N N . PHE A 1 86 ? 3.586 5.331 3.616 1.00 80.38 86 PHE A N 1
ATOM 713 C CA . PHE A 1 86 ? 2.913 6.378 4.375 1.00 80.38 86 PHE A CA 1
ATOM 714 C C . PHE A 1 86 ? 3.864 7.071 5.361 1.00 80.38 86 PHE A C 1
ATOM 716 O O . PHE A 1 86 ? 3.939 8.298 5.400 1.00 80.38 86 PHE A O 1
ATOM 723 N N . ARG A 1 87 ? 4.651 6.293 6.112 1.00 82.50 87 ARG A N 1
ATOM 724 C CA . ARG A 1 87 ? 5.645 6.804 7.064 1.00 82.50 87 ARG A CA 1
ATOM 725 C C . ARG A 1 87 ? 6.716 7.638 6.373 1.00 82.50 87 ARG A C 1
ATOM 727 O O . ARG A 1 87 ? 7.059 8.707 6.870 1.00 82.50 87 ARG A O 1
ATOM 734 N N . LEU A 1 88 ? 7.221 7.183 5.227 1.00 81.38 88 LEU A N 1
ATOM 735 C CA . LEU A 1 88 ? 8.205 7.926 4.442 1.00 81.38 88 LEU A CA 1
ATOM 736 C C . LEU A 1 88 ? 7.624 9.245 3.923 1.00 81.38 88 LEU A C 1
ATOM 738 O O . LEU A 1 88 ? 8.264 10.283 4.063 1.00 81.38 88 LEU A O 1
ATOM 742 N N . TRP A 1 89 ? 6.404 9.237 3.386 1.00 78.19 89 TRP A N 1
ATOM 743 C CA . TRP A 1 89 ? 5.734 10.459 2.931 1.00 78.19 89 TRP A CA 1
ATOM 744 C C . TRP A 1 89 ? 5.449 11.430 4.075 1.00 78.19 89 TRP A C 1
ATOM 746 O O . TRP A 1 89 ? 5.587 12.638 3.901 1.00 78.19 89 TRP A O 1
ATOM 756 N N . HIS A 1 90 ? 5.109 10.915 5.253 1.00 78.88 90 HIS A N 1
ATOM 757 C CA . HIS A 1 90 ? 4.888 11.727 6.441 1.00 78.88 90 HIS A CA 1
ATOM 758 C C . HIS A 1 90 ? 6.194 12.300 7.024 1.00 78.88 90 HIS A C 1
ATOM 760 O O . HIS A 1 90 ? 6.212 13.444 7.476 1.00 78.88 90 HIS A O 1
ATOM 766 N N . GLY A 1 91 ? 7.274 11.511 7.042 1.00 78.06 91 GLY A N 1
ATOM 767 C CA . GLY A 1 91 ? 8.553 11.867 7.665 1.00 78.06 91 GLY A CA 1
ATOM 768 C C . GLY A 1 91 ? 9.483 12.703 6.784 1.00 78.06 91 GLY A C 1
ATOM 769 O O . GLY A 1 91 ? 10.173 13.575 7.300 1.00 78.06 91 GLY A O 1
ATOM 770 N N . PHE A 1 92 ? 9.489 12.463 5.471 1.00 71.25 92 PHE A N 1
ATOM 771 C CA . PHE A 1 92 ? 10.364 13.154 4.512 1.00 71.25 92 PHE A CA 1
ATOM 772 C C . PHE A 1 92 ? 9.629 14.167 3.629 1.00 71.25 92 PHE A C 1
ATOM 774 O O . PHE A 1 92 ? 10.267 14.973 2.955 1.00 71.25 92 PHE A O 1
ATOM 781 N N . GLY A 1 93 ? 8.294 14.136 3.597 1.00 64.62 93 GLY A N 1
ATOM 782 C CA . GLY A 1 93 ? 7.500 15.105 2.851 1.00 64.62 93 GLY A CA 1
ATOM 783 C C . GLY A 1 93 ? 7.482 16.460 3.553 1.00 64.62 93 GLY A C 1
ATOM 784 O O . GLY A 1 93 ? 6.572 16.745 4.329 1.00 64.62 93 GLY A O 1
ATOM 785 N N . GLU A 1 94 ? 8.463 17.320 3.282 1.00 62.38 94 GLU A N 1
ATOM 786 C CA . GLU A 1 94 ? 8.408 18.713 3.729 1.00 62.38 94 GLU A CA 1
ATOM 787 C C . GLU A 1 94 ? 7.266 19.476 3.018 1.00 62.38 94 GLU A C 1
ATOM 789 O O . GLU A 1 94 ? 7.044 19.360 1.810 1.00 62.38 94 GLU A O 1
ATOM 794 N N . GLY A 1 95 ? 6.514 20.286 3.772 1.00 69.94 95 GLY A N 1
ATOM 795 C CA . GLY A 1 95 ? 5.544 21.241 3.224 1.00 69.94 95 GLY A CA 1
ATOM 796 C C . GLY A 1 95 ? 4.190 20.661 2.770 1.00 69.94 95 GLY A C 1
ATOM 797 O O . GLY A 1 95 ? 3.452 20.060 3.551 1.00 69.94 95 GLY A O 1
ATOM 798 N N . LYS A 1 96 ? 3.803 20.949 1.515 1.00 66.62 96 LYS A N 1
ATOM 799 C CA . LYS A 1 96 ? 2.427 20.800 0.979 1.00 66.62 96 LYS A CA 1
ATOM 800 C C . LYS A 1 96 ? 1.966 19.348 0.810 1.00 66.62 96 LYS A C 1
ATOM 802 O O . LYS A 1 96 ? 0.775 19.079 0.938 1.00 66.62 96 LYS A O 1
ATOM 807 N N . ALA A 1 97 ? 2.886 18.418 0.550 1.00 71.75 97 ALA A N 1
ATOM 808 C CA . ALA A 1 97 ? 2.554 17.009 0.327 1.00 71.75 97 ALA A CA 1
ATOM 809 C C . ALA A 1 97 ? 1.956 16.357 1.581 1.00 71.75 97 ALA A C 1
ATOM 811 O O . ALA A 1 97 ? 0.945 15.667 1.491 1.00 71.75 97 ALA A O 1
ATOM 812 N N . ARG A 1 98 ? 2.515 16.652 2.763 1.00 78.88 98 ARG A N 1
ATOM 813 C CA . ARG A 1 98 ? 1.987 16.166 4.043 1.00 78.88 98 ARG A CA 1
ATOM 814 C C . ARG A 1 98 ? 0.574 16.683 4.318 1.00 78.88 98 ARG A C 1
ATOM 816 O O . ARG A 1 98 ? -0.273 15.916 4.763 1.00 78.88 98 ARG A O 1
ATOM 823 N N . LYS A 1 99 ? 0.305 17.959 4.009 1.00 82.06 99 LYS A N 1
ATOM 824 C CA . LYS A 1 99 ? -1.034 18.552 4.148 1.00 82.06 99 LYS A CA 1
ATOM 825 C C . LYS A 1 99 ? -2.061 17.813 3.284 1.00 82.06 99 LYS A C 1
ATOM 827 O O . LYS A 1 99 ? -3.074 17.369 3.809 1.00 82.06 99 LYS A O 1
ATOM 832 N N . HIS A 1 100 ? -1.775 17.636 1.995 1.00 82.50 100 HIS A N 1
ATOM 833 C CA . HIS A 1 100 ? -2.690 16.937 1.088 1.00 82.50 100 HIS A CA 1
ATOM 834 C C . HIS A 1 100 ? -2.844 15.453 1.427 1.00 82.50 100 HIS A C 1
ATOM 836 O O . HIS A 1 100 ? -3.945 14.918 1.343 1.00 82.50 100 HIS A O 1
ATOM 842 N N . LEU A 1 101 ? -1.771 14.797 1.879 1.00 81.75 101 LEU A N 1
ATOM 843 C CA . LEU A 1 101 ? -1.845 13.427 2.375 1.00 81.75 101 LEU A CA 1
ATOM 844 C C . LEU A 1 101 ? -2.828 13.324 3.546 1.00 81.75 101 LEU A C 1
ATOM 846 O O . LEU A 1 101 ? -3.700 12.463 3.525 1.00 81.75 101 LEU A O 1
ATOM 850 N N . HIS A 1 102 ? -2.719 14.214 4.537 1.00 83.75 102 HIS A N 1
ATOM 851 C CA . HIS A 1 102 ? -3.633 14.238 5.680 1.00 83.75 102 HIS A CA 1
ATOM 852 C C . HIS A 1 102 ? -5.078 14.491 5.248 1.00 83.75 102 HIS A C 1
ATOM 854 O O . HIS A 1 102 ? -5.964 13.792 5.721 1.00 83.75 102 HIS A O 1
ATOM 860 N N . GLU A 1 103 ? -5.315 15.441 4.338 1.00 86.81 103 GLU A N 1
ATOM 861 C CA . GLU A 1 103 ? -6.652 15.716 3.791 1.00 86.81 103 GLU A CA 1
ATOM 862 C C . GLU A 1 103 ? -7.274 14.465 3.153 1.00 86.81 103 GLU A C 1
ATOM 864 O O . GLU A 1 103 ? -8.450 14.189 3.376 1.00 86.81 103 GLU A O 1
ATOM 869 N N . MET A 1 104 ? -6.486 13.676 2.415 1.00 84.44 104 MET A N 1
ATOM 870 C CA . MET A 1 104 ? -6.965 12.455 1.761 1.00 84.44 104 MET A CA 1
ATOM 871 C C . MET A 1 104 ? -7.305 11.328 2.737 1.00 84.44 104 MET A C 1
ATOM 873 O O . MET A 1 104 ? -8.256 10.590 2.498 1.00 84.44 104 MET A O 1
ATOM 877 N N . ILE A 1 105 ? -6.522 11.158 3.805 1.00 85.06 105 ILE A N 1
ATOM 878 C CA . ILE A 1 105 ? -6.714 10.040 4.743 1.00 85.06 105 ILE A CA 1
ATOM 879 C C . ILE A 1 105 ? -7.620 10.385 5.926 1.00 85.06 105 ILE A C 1
ATOM 881 O O . ILE A 1 105 ? -7.962 9.495 6.699 1.00 85.06 105 ILE A O 1
ATOM 885 N N . HIS A 1 106 ? -7.979 11.659 6.101 1.00 85.12 106 HIS A N 1
ATOM 886 C CA . HIS A 1 106 ? -8.639 12.152 7.307 1.00 85.12 106 HIS A CA 1
ATOM 887 C C . HIS A 1 106 ? -9.951 11.425 7.610 1.00 85.12 106 HIS A C 1
ATOM 889 O O . HIS A 1 106 ? -10.147 10.996 8.742 1.00 85.12 106 HIS A O 1
ATOM 895 N N . SER A 1 107 ? -10.831 11.257 6.619 1.00 87.44 107 SER A N 1
ATOM 896 C CA . SER A 1 107 ? -12.115 10.568 6.812 1.00 87.44 107 SER A CA 1
ATOM 897 C C . SER A 1 107 ? -11.918 9.119 7.251 1.00 87.44 107 SER A C 1
ATOM 899 O O . SER A 1 107 ? -12.474 8.712 8.264 1.00 87.44 107 SER A O 1
ATOM 901 N N . CYS A 1 108 ? -11.057 8.369 6.560 1.00 85.62 108 CYS A N 1
ATOM 902 C CA . CYS A 1 108 ? -10.775 6.981 6.922 1.00 85.62 108 CYS A CA 1
ATOM 903 C C . CYS A 1 108 ? -10.109 6.881 8.301 1.00 85.62 108 CYS A C 1
ATOM 905 O O . CYS A 1 108 ? -10.433 5.996 9.084 1.00 85.62 108 CYS A O 1
ATOM 907 N N . ALA A 1 109 ? -9.197 7.799 8.631 1.00 83.88 109 ALA A N 1
ATOM 908 C CA . ALA A 1 109 ? -8.572 7.839 9.949 1.00 83.88 109 ALA A CA 1
ATOM 909 C C . ALA A 1 109 ? -9.593 8.140 11.057 1.00 83.88 109 ALA A C 1
ATOM 911 O O . ALA A 1 109 ? -9.506 7.554 12.133 1.00 83.88 109 ALA A O 1
ATOM 912 N N . GLN A 1 110 ? -10.565 9.021 10.801 1.00 87.31 110 GLN A N 1
ATOM 913 C CA . GLN A 1 110 ? -11.663 9.288 11.730 1.00 87.31 110 GLN A CA 1
ATOM 914 C C . GLN A 1 110 ? -12.563 8.068 11.919 1.00 87.31 110 GLN A C 1
ATOM 916 O O . GLN A 1 110 ? -12.899 7.755 13.055 1.00 87.31 110 GLN A O 1
ATOM 921 N N . GLU A 1 111 ? -12.927 7.372 10.842 1.00 89.88 111 GLU A N 1
ATOM 922 C CA . GLU A 1 111 ? -13.718 6.137 10.910 1.00 89.88 111 GLU A CA 1
ATOM 923 C C . GLU A 1 111 ? -13.008 5.077 11.754 1.00 89.88 111 GLU A C 1
ATOM 925 O O . GLU A 1 111 ? -13.586 4.583 12.717 1.00 89.88 111 GLU A O 1
ATOM 930 N N . ILE A 1 112 ? -11.725 4.821 11.482 1.00 85.62 112 ILE A N 1
ATOM 931 C CA . ILE A 1 112 ? -10.916 3.880 12.268 1.00 85.62 112 ILE A CA 1
ATOM 932 C C . ILE A 1 112 ? -10.852 4.317 13.736 1.00 85.62 112 ILE A C 1
ATOM 934 O O . ILE A 1 112 ? -11.036 3.503 14.633 1.00 85.62 112 ILE A O 1
ATOM 938 N N . ALA A 1 113 ? -10.619 5.605 14.008 1.00 83.06 113 ALA A N 1
ATOM 939 C CA . ALA A 1 113 ? -10.545 6.104 15.379 1.00 83.06 113 ALA A CA 1
ATOM 940 C C . ALA A 1 113 ? -11.872 5.928 16.135 1.00 83.06 113 ALA A C 1
ATOM 942 O O . ALA A 1 113 ? -11.862 5.606 17.324 1.00 83.06 113 ALA A O 1
ATOM 943 N N . LEU A 1 114 ? -13.005 6.126 15.457 1.00 86.44 114 LEU A N 1
ATOM 944 C CA . LEU A 1 114 ? -14.332 5.887 16.018 1.00 86.44 114 LEU A CA 1
ATOM 945 C C . LEU A 1 114 ? -14.571 4.396 16.265 1.00 86.44 114 LEU A C 1
ATOM 947 O O . LEU A 1 114 ? -15.039 4.043 17.342 1.00 86.44 114 LEU A O 1
ATOM 951 N N . GLU A 1 115 ? -14.219 3.526 15.320 1.00 87.38 115 GLU A N 1
ATOM 952 C CA . GLU A 1 115 ? -14.355 2.073 15.466 1.00 87.38 115 GLU A CA 1
ATOM 953 C C . GLU A 1 115 ? -13.518 1.529 16.629 1.00 87.38 115 GLU A C 1
ATOM 955 O O . GLU A 1 115 ? -14.025 0.762 17.449 1.00 87.38 115 GLU A O 1
ATOM 960 N N . GLU A 1 116 ? -12.263 1.965 16.745 1.00 80.50 116 GLU A N 1
ATOM 961 C CA . GLU A 1 116 ? -11.368 1.604 17.848 1.00 80.50 116 GLU A CA 1
ATOM 962 C C . GLU A 1 116 ? -11.887 2.154 19.184 1.00 80.50 116 GLU A C 1
ATOM 964 O O . GLU A 1 116 ? -11.919 1.445 20.192 1.00 80.50 116 GLU A O 1
ATOM 969 N N . SER A 1 117 ? -12.371 3.402 19.202 1.00 78.00 117 SER A N 1
ATOM 970 C CA . SER A 1 117 ? -12.988 3.989 20.395 1.00 78.00 117 SER A CA 1
ATOM 971 C C . SER A 1 117 ? -14.232 3.209 20.827 1.00 78.00 117 SER A C 1
ATOM 973 O O . SER A 1 117 ? -14.379 2.881 22.005 1.00 78.00 117 SER A O 1
ATOM 975 N N . ASP A 1 118 ? -15.093 2.838 19.883 1.00 83.56 118 ASP A N 1
ATOM 976 C CA . ASP A 1 118 ? -16.270 2.010 20.124 1.00 83.56 118 ASP A CA 1
ATOM 977 C C . ASP A 1 118 ? -15.899 0.607 20.612 1.00 83.56 118 ASP A C 1
ATOM 979 O O . ASP A 1 118 ? -16.597 0.049 21.463 1.00 83.56 118 ASP A O 1
ATOM 983 N N . ALA A 1 119 ? -14.827 0.016 20.081 1.00 79.12 119 ALA A N 1
ATOM 984 C CA . ALA A 1 119 ? -14.327 -1.284 20.509 1.00 79.12 119 ALA A CA 1
ATOM 985 C C . ALA A 1 119 ? -13.866 -1.235 21.972 1.00 79.12 119 ALA A C 1
ATOM 987 O O . ALA A 1 119 ? -14.292 -2.070 22.773 1.00 79.12 119 ALA A O 1
ATOM 988 N N . ILE A 1 120 ? -13.108 -0.200 22.343 1.00 74.88 120 ILE A N 1
ATOM 989 C CA . ILE A 1 120 ? -12.680 0.076 23.722 1.00 74.88 120 ILE A CA 1
ATOM 990 C C . ILE A 1 120 ? -13.893 0.263 24.640 1.00 74.88 120 ILE A C 1
ATOM 992 O O . ILE A 1 120 ? -13.971 -0.351 25.704 1.00 74.88 120 ILE A O 1
ATOM 996 N N . ILE A 1 121 ? -14.885 1.056 24.219 1.00 73.00 121 ILE A N 1
ATOM 997 C CA . ILE A 1 121 ? -16.124 1.263 24.983 1.00 73.00 121 ILE A CA 1
ATOM 998 C C . ILE A 1 121 ? -16.906 -0.043 25.130 1.00 73.00 121 ILE A C 1
ATOM 1000 O O . ILE A 1 121 ? -17.634 -0.206 26.104 1.00 73.00 121 ILE A O 1
ATOM 1004 N N . LYS A 1 122 ? -16.820 -0.981 24.185 1.00 73.81 122 LYS A N 1
ATOM 1005 C CA . LYS A 1 122 ? -17.521 -2.274 24.250 1.00 73.81 122 LYS A CA 1
ATOM 1006 C C . LYS A 1 122 ? -16.753 -3.324 25.053 1.00 73.81 122 LYS A C 1
ATOM 1008 O O . LYS A 1 122 ? -17.390 -4.276 25.515 1.00 73.81 122 LYS A O 1
ATOM 1013 N N . ASP A 1 123 ? -15.456 -3.134 25.279 1.00 72.88 123 ASP A N 1
ATOM 1014 C CA . ASP A 1 123 ? -14.620 -4.055 26.038 1.00 72.88 123 ASP A CA 1
ATOM 1015 C C . ASP A 1 123 ? -15.052 -4.112 27.512 1.00 72.88 123 ASP A C 1
ATOM 1017 O O . ASP A 1 123 ? -15.016 -3.136 28.262 1.00 72.88 123 ASP A O 1
ATOM 1021 N N . LYS A 1 124 ? -15.487 -5.299 27.942 1.00 66.62 124 LYS A N 1
ATOM 1022 C CA . LYS A 1 124 ? -15.949 -5.542 29.312 1.00 66.62 124 LYS A CA 1
ATOM 1023 C C . LYS A 1 124 ? -14.813 -5.494 30.333 1.00 66.62 124 LYS A C 1
ATOM 1025 O O . LYS A 1 124 ? -15.110 -5.324 31.508 1.00 66.62 124 LYS A O 1
ATOM 1030 N N . THR A 1 125 ? -13.561 -5.656 29.908 1.00 66.88 125 THR A N 1
ATOM 1031 C CA . THR A 1 125 ? -12.386 -5.574 30.788 1.00 66.88 125 THR A CA 1
ATOM 1032 C C . THR A 1 125 ? -12.055 -4.132 31.174 1.00 66.88 125 THR A C 1
ATOM 1034 O O . THR A 1 125 ? -11.534 -3.899 32.259 1.00 66.88 125 THR A O 1
ATOM 1037 N N . LEU A 1 126 ? -12.434 -3.167 30.329 1.00 59.97 126 LEU A N 1
ATOM 1038 C CA . LEU A 1 126 ? -12.267 -1.730 30.567 1.00 59.97 126 LEU A CA 1
ATOM 1039 C C . LEU A 1 126 ? -13.518 -1.084 31.188 1.00 59.97 126 LEU A C 1
ATOM 1041 O O . LEU A 1 126 ? -13.467 0.046 31.675 1.00 59.97 126 LEU A O 1
ATOM 1045 N N . LYS A 1 127 ? -14.649 -1.802 31.220 1.00 63.16 127 LYS A N 1
ATOM 1046 C CA . LYS A 1 127 ? -15.860 -1.387 31.940 1.00 63.16 127 LYS A CA 1
ATOM 1047 C C . LYS A 1 127 ? -15.751 -1.725 33.421 1.00 63.16 127 LYS A C 1
ATOM 1049 O O . LYS A 1 127 ? -15.998 -2.858 33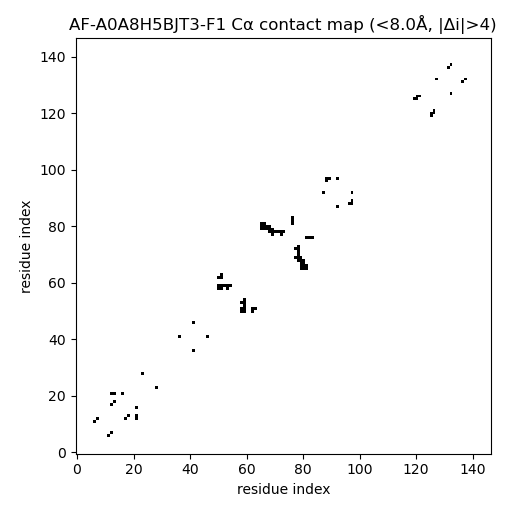.824 1.00 63.16 127 LYS A O 1
ATOM 1054 N N . ILE A 1 128 ? -15.498 -0.713 34.242 1.00 63.47 128 ILE A N 1
ATOM 1055 C CA . ILE A 1 128 ? -15.629 -0.839 35.695 1.00 63.47 128 ILE A CA 1
ATOM 1056 C C . ILE A 1 128 ? -17.122 -0.953 36.025 1.00 63.47 128 ILE A C 1
ATOM 1058 O O . ILE A 1 128 ? -17.921 -0.088 35.653 1.00 63.47 128 ILE A O 1
ATOM 1062 N N . LYS A 1 129 ? -17.530 -2.031 36.702 1.00 63.22 129 LYS A N 1
ATOM 1063 C CA . LYS A 1 129 ? -18.909 -2.141 37.195 1.00 63.22 129 LYS A CA 1
ATOM 1064 C C . LYS A 1 129 ? -19.125 -1.091 38.280 1.00 63.22 129 LYS A C 1
ATOM 1066 O O . LYS A 1 129 ? -18.293 -0.928 39.162 1.00 63.22 129 LYS A O 1
ATOM 1071 N N . THR A 1 130 ? -20.277 -0.426 38.289 1.00 60.34 130 THR A N 1
ATOM 1072 C CA . THR A 1 130 ? -20.611 0.572 39.323 1.00 60.34 130 THR A CA 1
ATOM 1073 C C . THR A 1 130 ? -20.596 0.006 40.744 1.00 60.34 130 THR A C 1
ATOM 1075 O O . THR A 1 130 ? -20.309 0.735 41.684 1.00 60.34 130 THR A O 1
ATOM 1078 N N . SER A 1 131 ? -20.833 -1.299 40.906 1.00 60.97 131 SER A N 1
ATOM 1079 C CA . SER A 1 131 ? -20.701 -2.016 42.181 1.00 60.97 131 SER A CA 1
ATOM 1080 C C . SER A 1 131 ? -19.257 -2.175 42.669 1.00 60.97 131 SER A C 1
ATOM 1082 O O . SER A 1 131 ? -19.042 -2.482 43.835 1.00 60.97 131 SER A O 1
ATOM 1084 N N . GLU A 1 132 ? -18.281 -2.018 41.777 1.00 63.31 132 GLU A N 1
ATOM 1085 C CA . GLU A 1 132 ? -16.848 -2.130 42.057 1.00 63.31 132 GLU A CA 1
ATOM 1086 C C . GLU A 1 132 ? -16.198 -0.751 42.245 1.00 63.31 132 GLU A C 1
ATOM 1088 O O . GLU A 1 132 ? -15.024 -0.705 42.575 1.00 63.31 132 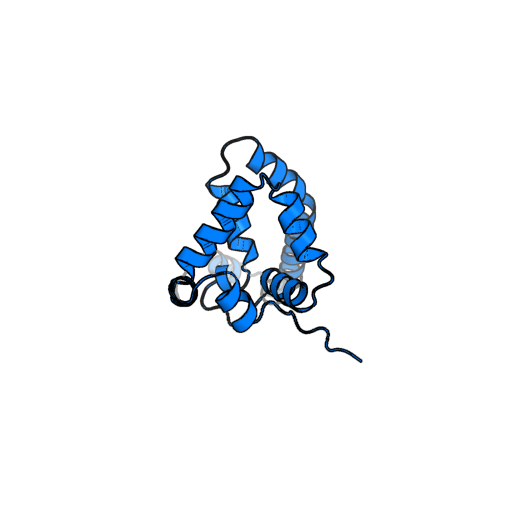GLU A O 1
ATOM 1093 N N . LEU A 1 133 ? -16.945 0.356 42.094 1.00 62.72 133 LEU A N 1
ATOM 1094 C CA . LEU A 1 133 ? -16.496 1.727 42.378 1.00 62.72 133 LEU A CA 1
ATOM 1095 C C . LEU A 1 133 ? -16.573 2.017 43.886 1.00 62.72 133 LEU A C 1
ATOM 1097 O O . LEU A 1 133 ? -17.486 2.679 44.378 1.00 62.72 133 LEU A O 1
ATOM 1101 N N . THR A 1 134 ? -15.606 1.502 44.632 1.00 73.50 134 THR A N 1
ATOM 1102 C CA . THR A 1 134 ? -15.350 1.848 46.036 1.00 73.50 134 THR A CA 1
ATOM 1103 C C . THR A 1 134 ? -14.181 2.831 46.140 1.00 73.50 134 THR A C 1
ATOM 1105 O O . THR A 1 134 ? -13.371 2.968 45.228 1.00 73.50 134 THR A O 1
ATOM 1108 N N . GLN A 1 135 ? -14.054 3.538 47.263 1.00 73.12 135 GLN A N 1
ATOM 1109 C CA . GLN A 1 135 ? -12.925 4.456 47.468 1.00 73.12 135 GLN A CA 1
ATOM 1110 C C . GLN A 1 135 ? -11.560 3.736 47.361 1.00 73.12 135 GLN A C 1
ATOM 1112 O O . GLN A 1 135 ? -10.631 4.259 46.755 1.00 73.12 135 GLN A O 1
ATOM 1117 N N . ASP A 1 136 ? -11.482 2.498 47.855 1.00 74.62 136 ASP A N 1
ATOM 1118 C CA . ASP A 1 136 ? -10.291 1.634 47.807 1.00 74.62 136 ASP A CA 1
ATOM 1119 C C . ASP A 1 136 ? -9.925 1.179 46.376 1.00 74.62 136 ASP A C 1
ATOM 1121 O O . ASP A 1 136 ? -8.756 1.082 46.013 1.00 74.62 136 ASP A O 1
ATOM 1125 N N . SER A 1 137 ? -10.908 0.955 45.503 1.00 66.38 137 SER A N 1
ATOM 1126 C CA . SER A 1 137 ? -10.647 0.607 44.095 1.00 66.38 137 SER A CA 1
ATOM 1127 C C . SER A 1 137 ? -10.213 1.815 43.263 1.00 66.38 137 SER A C 1
ATOM 1129 O O . SER A 1 137 ? -9.372 1.658 42.378 1.00 66.38 137 SER A O 1
ATOM 1131 N N . PHE A 1 138 ? -10.698 3.020 43.582 1.00 69.75 138 PHE A N 1
ATOM 1132 C CA . PHE A 1 138 ? -10.170 4.262 43.008 1.00 69.75 138 PHE A CA 1
ATOM 1133 C C . PHE A 1 138 ? -8.705 4.500 43.391 1.00 69.75 138 PHE A C 1
ATOM 1135 O O . PHE A 1 138 ? -7.903 4.821 42.516 1.00 69.75 138 PHE A O 1
ATOM 1142 N N . GLU A 1 139 ? -8.332 4.299 44.660 1.00 69.88 139 GLU A N 1
ATOM 1143 C CA . GLU A 1 139 ? -6.929 4.402 45.093 1.00 69.88 139 GLU A CA 1
ATOM 1144 C C . GLU A 1 139 ? -6.030 3.395 44.362 1.00 69.88 139 GLU A C 1
ATOM 1146 O O . GLU A 1 139 ? -4.950 3.762 43.900 1.00 69.88 139 GLU A O 1
ATOM 1151 N N . ARG A 1 140 ? -6.484 2.152 44.156 1.00 69.94 140 ARG A N 1
ATOM 1152 C CA . ARG A 1 140 ? -5.721 1.147 43.392 1.00 69.94 140 ARG A CA 1
ATOM 1153 C C . ARG A 1 140 ? -5.585 1.481 41.906 1.00 69.94 140 ARG A C 1
ATOM 1155 O O . ARG A 1 140 ? -4.520 1.264 41.346 1.00 69.94 140 ARG A O 1
ATOM 1162 N N . LEU A 1 141 ? -6.633 2.008 41.271 1.00 69.06 141 LEU A N 1
ATOM 1163 C CA . LEU A 1 141 ? -6.607 2.407 39.855 1.00 69.06 141 LEU A CA 1
ATOM 1164 C C . LEU A 1 141 ? -5.707 3.621 39.593 1.00 69.06 141 LEU A C 1
ATOM 1166 O O . LEU A 1 141 ? -5.135 3.740 38.514 1.00 69.06 141 LEU A O 1
ATOM 1170 N N . LEU A 1 142 ? -5.600 4.532 40.562 1.00 68.06 142 LEU A N 1
ATOM 1171 C CA . LEU A 1 142 ? -4.824 5.769 40.442 1.00 68.06 142 LEU A CA 1
ATOM 1172 C C . LEU A 1 142 ? -3.365 5.626 40.894 1.00 68.06 142 LEU A C 1
ATOM 1174 O O . LEU A 1 142 ? -2.602 6.584 40.772 1.00 68.06 142 LEU A O 1
ATOM 1178 N N . THR A 1 143 ? -2.965 4.453 41.389 1.00 67.12 143 THR A N 1
ATOM 1179 C CA . THR A 1 143 ? -1.580 4.178 41.780 1.00 67.12 143 THR A CA 1
ATOM 1180 C C . THR A 1 143 ? -0.928 3.287 40.717 1.00 67.12 143 THR A C 1
ATOM 1182 O O . THR A 1 143 ? -1.228 2.095 40.674 1.00 67.12 143 THR A O 1
ATOM 1185 N N . PRO A 1 144 ? -0.050 3.819 39.845 1.00 51.09 144 PRO A N 1
ATOM 1186 C CA . PRO A 1 144 ? 0.673 2.993 38.891 1.00 51.09 144 PRO A CA 1
ATOM 1187 C C . PRO A 1 144 ? 1.695 2.138 39.653 1.00 51.09 144 PRO A C 1
ATOM 1189 O O . PRO A 1 144 ? 2.550 2.668 40.359 1.00 51.09 144 PRO A O 1
ATOM 1192 N N . ASP A 1 145 ? 1.556 0.821 39.518 1.00 48.22 145 ASP A N 1
ATOM 1193 C CA . ASP A 1 145 ? 2.484 -0.243 39.909 1.00 48.22 145 ASP A CA 1
ATOM 1194 C C . ASP A 1 145 ? 3.017 -0.254 41.358 1.00 48.22 145 ASP A C 1
ATOM 1196 O O . ASP A 1 145 ? 4.093 0.244 41.698 1.00 48.22 145 ASP A O 1
ATOM 1200 N N . ARG A 1 146 ? 2.324 -1.031 42.197 1.00 43.72 146 ARG A N 1
ATOM 1201 C CA . ARG A 1 146 ? 2.984 -1.994 43.096 1.00 43.72 146 ARG A CA 1
ATOM 1202 C C . ARG A 1 146 ? 2.389 -3.386 42.869 1.00 43.72 146 ARG A C 1
ATOM 1204 O O . ARG A 1 146 ? 1.571 -3.843 43.665 1.00 43.72 146 ARG A O 1
ATOM 1211 N N . ALA A 1 147 ? 2.803 -4.038 41.789 1.00 37.78 147 ALA A N 1
ATOM 1212 C CA . ALA A 1 147 ? 2.796 -5.493 41.650 1.00 37.78 147 ALA A CA 1
ATOM 1213 C C . ALA A 1 147 ? 3.928 -5.911 40.709 1.00 37.78 147 ALA A C 1
ATOM 1215 O O . ALA A 1 147 ? 3.981 -5.356 39.592 1.00 37.78 147 ALA A O 1
#